Protein AF-A0A1E3NVB8-F1 (afdb_monomer)

pLDDT: mean 92.37, std 6.55, range [59.5, 98.44]

Mean predicted aligned error: 5.22 Å

Sequence (96 aa):
MQNCKIFVKCHQLRIHDSNNSEIFPTIDSQNAIIEGCSNLIFKNEDIQVNDFDSPGSVSSNYTKSGIEQKDQDLYKQLQSADKLQDLLANITAFLH

Foldseek 3Di:
DECEEAEDEEQEAEEELYEDYEYAYRHVVLEYEYENAAAYEYQDPSRHYQYPVDHPDDDRRYDYDHDDPVVVVVVVVVVVVVVVVVVVVVVVVVVD

Structure (mmCIF, N/CA/C/O backbone):
data_AF-A0A1E3NVB8-F1
#
_entry.id   AF-A0A1E3NVB8-F1
#
loop_
_atom_site.group_PDB
_atom_site.id
_atom_site.type_symbol
_atom_site.label_atom_id
_atom_site.label_alt_id
_atom_site.label_comp_id
_atom_site.label_asym_id
_atom_site.label_entity_id
_atom_site.label_seq_id
_atom_site.pdbx_PDB_ins_code
_atom_site.Cartn_x
_atom_site.Cartn_y
_atom_site.Cartn_z
_atom_site.occupancy
_atom_site.B_iso_or_equiv
_atom_site.auth_seq_id
_atom_site.auth_comp_id
_atom_site.auth_asym_id
_atom_site.auth_atom_id
_atom_site.pdbx_PDB_model_num
ATOM 1 N N . MET A 1 1 ? -9.540 -5.278 -6.614 1.00 85.19 1 MET A N 1
ATOM 2 C CA . MET A 1 1 ? -10.246 -4.232 -5.818 1.00 85.19 1 MET A CA 1
ATOM 3 C C . MET A 1 1 ? -10.089 -2.879 -6.507 1.00 85.19 1 MET A C 1
ATOM 5 O O . MET A 1 1 ? -9.052 -2.669 -7.122 1.00 85.19 1 MET A O 1
ATOM 9 N N . GLN A 1 2 ? -11.114 -2.013 -6.507 1.00 93.75 2 GLN A N 1
ATOM 10 C CA . GLN A 1 2 ? -11.123 -0.787 -7.328 1.00 93.75 2 GLN A CA 1
ATOM 11 C C . GLN A 1 2 ? -11.663 0.430 -6.567 1.00 93.75 2 GLN A C 1
ATOM 13 O O . GLN A 1 2 ? -12.657 0.294 -5.855 1.00 93.75 2 GLN A 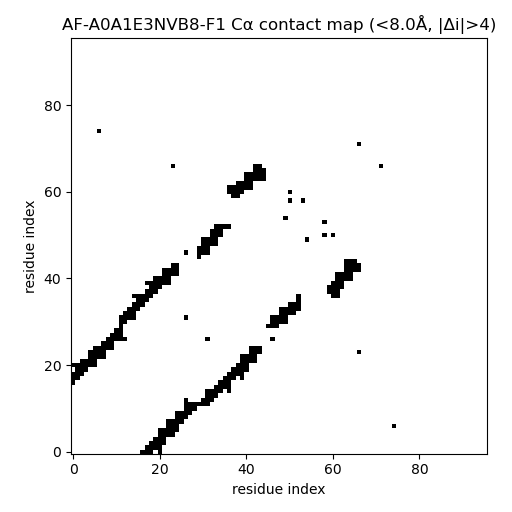O 1
ATOM 18 N N . ASN A 1 3 ? -11.055 1.607 -6.757 1.00 96.31 3 ASN A N 1
ATOM 19 C CA . ASN A 1 3 ? -11.522 2.898 -6.218 1.00 96.31 3 ASN A CA 1
ATOM 20 C C . ASN A 1 3 ? -11.702 2.912 -4.691 1.00 96.31 3 ASN A C 1
ATOM 22 O O . ASN A 1 3 ? -12.698 3.416 -4.172 1.00 96.31 3 ASN A O 1
ATOM 26 N N . CYS A 1 4 ? -10.758 2.315 -3.963 1.00 96.19 4 CYS A N 1
ATOM 27 C CA . CYS A 1 4 ? -10.839 2.159 -2.511 1.00 96.19 4 CYS A CA 1
ATOM 28 C C . CYS A 1 4 ? -9.726 2.917 -1.781 1.00 96.19 4 CYS A C 1
ATOM 30 O O . CYS A 1 4 ? -8.632 3.111 -2.309 1.00 96.19 4 CYS A O 1
ATOM 32 N N . LYS A 1 5 ? -9.996 3.260 -0.516 1.00 95.06 5 LYS A N 1
ATOM 33 C CA . LYS A 1 5 ? -8.983 3.629 0.479 1.00 95.06 5 LYS A CA 1
ATOM 34 C C . LYS A 1 5 ? -8.826 2.480 1.462 1.00 95.06 5 LYS A C 1
ATOM 36 O O . LYS A 1 5 ? -9.792 2.116 2.128 1.00 95.06 5 LYS A O 1
ATOM 41 N N . ILE A 1 6 ? -7.635 1.899 1.537 1.00 94.75 6 ILE A N 1
ATOM 42 C CA . ILE A 1 6 ? -7.371 0.728 2.377 1.00 94.75 6 ILE A CA 1
ATOM 43 C C . ILE A 1 6 ? -6.396 1.097 3.476 1.00 94.75 6 ILE A C 1
ATOM 45 O O . ILE A 1 6 ? -5.224 1.343 3.211 1.00 94.75 6 ILE A O 1
ATOM 49 N N . PHE A 1 7 ? -6.870 1.059 4.715 1.00 93.62 7 PHE A N 1
ATOM 50 C CA . PHE A 1 7 ? -6.039 1.180 5.905 1.00 93.62 7 PHE A CA 1
ATOM 51 C C . PHE A 1 7 ? -5.693 -0.221 6.392 1.00 93.62 7 PHE A C 1
ATOM 53 O O . PHE A 1 7 ? -6.586 -0.989 6.745 1.00 93.62 7 PHE A O 1
ATOM 60 N N . VAL A 1 8 ? -4.410 -0.581 6.369 1.00 93.50 8 VAL A N 1
ATOM 61 C CA . VAL A 1 8 ? -3.982 -1.950 6.680 1.00 93.50 8 VAL A CA 1
ATOM 62 C C . VAL A 1 8 ? -2.744 -1.957 7.561 1.00 93.50 8 VAL A C 1
ATOM 64 O O . VAL A 1 8 ? -1.763 -1.264 7.295 1.00 93.50 8 VAL A O 1
ATOM 67 N N . LYS A 1 9 ? -2.786 -2.785 8.606 1.00 93.31 9 LYS A N 1
ATOM 68 C CA . LYS A 1 9 ? -1.632 -3.137 9.432 1.00 93.31 9 LYS A CA 1
ATOM 69 C C . LYS A 1 9 ? -1.387 -4.637 9.320 1.00 93.31 9 LYS A C 1
ATOM 71 O O . LYS A 1 9 ? -2.289 -5.422 9.597 1.00 93.31 9 LYS A O 1
ATOM 76 N N . CYS A 1 10 ? -0.189 -5.035 8.906 1.00 95.88 10 CYS A N 1
ATOM 77 C CA . CYS A 1 10 ? 0.133 -6.435 8.628 1.00 95.88 10 CYS A CA 1
ATOM 78 C C . CYS A 1 10 ? 1.644 -6.708 8.694 1.00 95.88 10 CYS A C 1
ATOM 80 O O . CYS A 1 10 ? 2.455 -5.793 8.595 1.00 95.88 10 CYS A O 1
ATOM 82 N N . HIS A 1 11 ? 2.040 -7.980 8.773 1.00 95.62 11 HIS A N 1
ATOM 83 C CA . HIS A 1 11 ? 3.453 -8.369 8.656 1.00 95.62 11 HIS A CA 1
ATOM 84 C C . HIS A 1 11 ? 3.953 -8.355 7.201 1.00 95.62 11 HIS A C 1
ATOM 86 O O . HIS A 1 11 ? 5.087 -7.958 6.924 1.00 95.62 11 HIS A O 1
ATOM 92 N N . GLN A 1 12 ? 3.099 -8.786 6.268 1.00 95.31 12 GLN A N 1
ATOM 93 C CA . GLN A 1 12 ? 3.363 -8.855 4.830 1.00 95.31 12 GLN A CA 1
ATOM 94 C C . GLN A 1 12 ? 2.119 -8.400 4.068 1.00 95.31 12 GLN A C 1
ATOM 96 O O . GLN A 1 12 ? 1.004 -8.774 4.436 1.00 95.31 12 GLN A O 1
ATOM 101 N N . LEU A 1 13 ? 2.317 -7.620 3.004 1.00 97.75 13 LEU A N 1
ATOM 102 C CA . LEU A 1 13 ? 1.241 -7.144 2.139 1.00 97.75 13 LEU A CA 1
ATOM 103 C C . LEU A 1 13 ? 1.449 -7.657 0.716 1.00 97.75 13 LEU A C 1
ATOM 105 O O . LEU A 1 13 ? 2.491 -7.407 0.110 1.00 97.75 13 LEU A O 1
ATOM 109 N N . ARG A 1 14 ? 0.435 -8.326 0.166 1.00 97.94 14 ARG A N 1
ATOM 110 C CA . ARG A 1 14 ? 0.379 -8.685 -1.252 1.00 97.94 14 ARG A CA 1
ATOM 111 C C . ARG A 1 14 ? -0.963 -8.262 -1.834 1.00 97.94 14 ARG A C 1
ATOM 113 O O . ARG A 1 14 ? -2.001 -8.591 -1.265 1.00 97.94 14 ARG A O 1
ATOM 120 N N . ILE A 1 15 ? -0.931 -7.528 -2.941 1.00 98.12 15 ILE A N 1
ATOM 121 C CA . ILE A 1 15 ? -2.118 -7.009 -3.627 1.00 98.12 15 ILE A CA 1
ATOM 1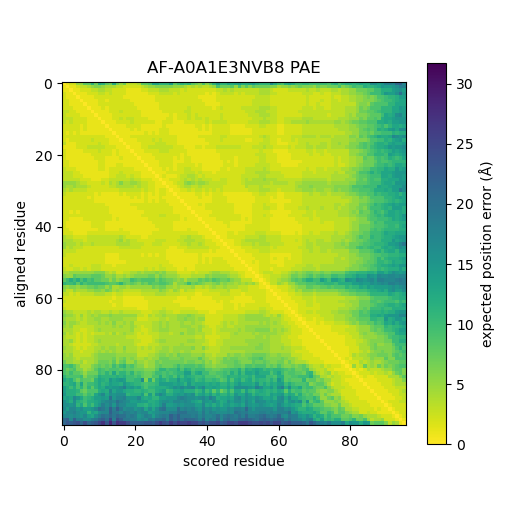22 C C . ILE A 1 15 ? -2.145 -7.582 -5.044 1.00 98.12 15 ILE A C 1
ATOM 124 O O . ILE A 1 15 ? -1.122 -7.600 -5.720 1.00 98.12 15 ILE A O 1
ATOM 128 N N . HIS A 1 16 ? -3.321 -8.042 -5.466 1.00 97.81 16 HIS A N 1
ATOM 129 C CA . HIS A 1 16 ? -3.564 -8.644 -6.778 1.00 97.81 16 HIS A CA 1
ATOM 130 C C . HIS A 1 16 ? -4.743 -7.976 -7.476 1.00 97.81 16 HIS A C 1
ATOM 132 O O . HIS A 1 16 ? -5.679 -7.545 -6.789 1.00 97.81 16 HIS A O 1
ATOM 138 N N . ASP A 1 17 ? -4.713 -7.911 -8.810 1.00 98.12 17 ASP A N 1
ATOM 139 C CA . ASP A 1 17 ? -5.842 -7.533 -9.681 1.00 98.12 17 ASP A CA 1
ATOM 140 C C . ASP A 1 17 ? -6.627 -6.317 -9.166 1.00 98.12 17 ASP A C 1
ATOM 142 O O . ASP A 1 17 ? -7.854 -6.319 -8.962 1.00 98.12 17 ASP A O 1
ATOM 146 N N . SER A 1 18 ? -5.882 -5.264 -8.839 1.00 98.19 18 SER A N 1
ATOM 147 C CA . SER A 1 18 ? -6.416 -4.084 -8.171 1.00 98.19 18 SER A CA 1
ATOM 148 C C . SER A 1 18 ? -5.975 -2.803 -8.844 1.00 98.19 18 SER A C 1
ATOM 150 O O . SER A 1 18 ? -4.847 -2.687 -9.315 1.00 98.19 18 SER A O 1
ATOM 152 N N . ASN A 1 19 ? -6.880 -1.827 -8.895 1.00 98.12 19 ASN A N 1
ATOM 153 C CA . ASN A 1 19 ? -6.609 -0.582 -9.589 1.00 98.12 19 ASN A CA 1
ATOM 154 C C . ASN A 1 19 ? -7.227 0.648 -8.933 1.00 98.12 19 ASN A C 1
ATOM 156 O O . ASN A 1 19 ? -8.215 0.548 -8.209 1.00 98.12 19 ASN A O 1
ATOM 160 N N . ASN A 1 20 ? -6.640 1.810 -9.223 1.00 98.25 20 ASN A N 1
ATOM 161 C CA . ASN A 1 20 ? -7.169 3.123 -8.845 1.00 98.25 20 ASN A CA 1
ATOM 162 C C . ASN A 1 20 ? -7.459 3.254 -7.340 1.00 98.25 20 ASN A C 1
ATOM 164 O O . ASN A 1 20 ? -8.494 3.786 -6.946 1.00 98.25 20 ASN A O 1
ATOM 168 N N . SER A 1 21 ? -6.575 2.728 -6.493 1.00 98.25 21 SER A N 1
ATOM 169 C CA . SER A 1 21 ? -6.801 2.664 -5.047 1.00 98.25 21 SER A CA 1
ATOM 170 C C . SER A 1 21 ? -5.635 3.240 -4.263 1.00 98.25 21 SER A C 1
ATOM 172 O O . SER A 1 21 ? -4.470 3.106 -4.642 1.00 98.25 21 SER A O 1
ATOM 174 N N . GLU A 1 22 ? -5.966 3.842 -3.127 1.00 97.69 22 GLU A N 1
ATOM 175 C CA . GLU A 1 22 ? -5.007 4.37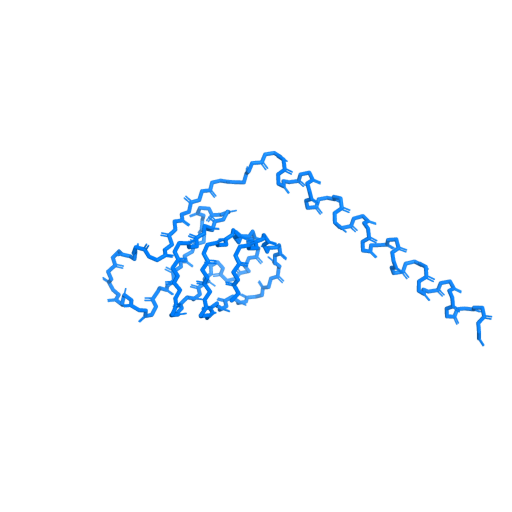0 -2.168 1.00 97.69 22 GLU A CA 1
ATOM 176 C C . GLU A 1 22 ? -4.815 3.364 -1.035 1.00 97.69 22 GLU A C 1
ATOM 178 O O . GLU A 1 22 ? -5.770 2.916 -0.393 1.00 97.69 22 GLU A O 1
ATOM 183 N N . ILE A 1 23 ? -3.564 3.008 -0.781 1.00 97.94 23 ILE A N 1
ATOM 184 C CA . ILE A 1 23 ? -3.174 2.059 0.251 1.00 97.94 23 ILE A CA 1
ATOM 185 C C . ILE A 1 23 ? -2.463 2.844 1.345 1.00 97.94 23 ILE A C 1
A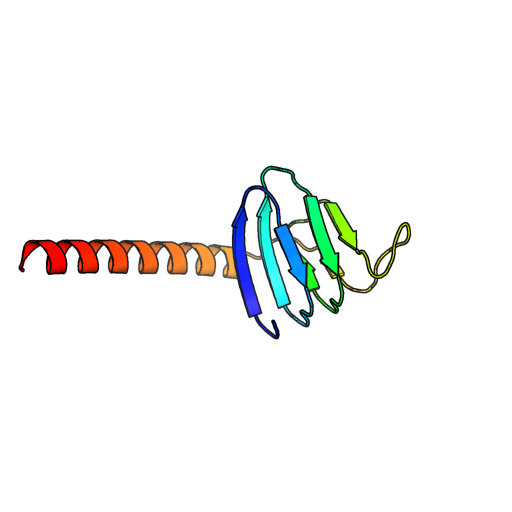TOM 187 O O . ILE A 1 23 ? -1.504 3.555 1.063 1.00 97.94 23 ILE A O 1
ATOM 191 N N . PHE A 1 24 ? -2.895 2.683 2.590 1.00 96.56 24 PHE A N 1
ATOM 192 C CA . PHE A 1 24 ? -2.314 3.280 3.793 1.00 96.56 24 PHE A CA 1
ATOM 193 C C . PHE A 1 24 ? -1.690 2.161 4.638 1.00 96.56 24 PHE A C 1
ATOM 195 O O . PHE A 1 24 ? -2.326 1.663 5.576 1.00 96.56 24 PHE A O 1
ATOM 202 N N . PRO A 1 25 ? -0.487 1.682 4.270 1.00 96.12 25 PRO A N 1
ATOM 203 C CA . PRO A 1 25 ? 0.054 0.469 4.845 1.00 96.12 25 PRO A CA 1
ATOM 204 C C . PRO A 1 25 ? 0.955 0.753 6.051 1.00 96.12 25 PRO A C 1
ATOM 206 O O . PRO A 1 25 ? 1.834 1.616 6.029 1.00 96.12 25 PRO A O 1
ATOM 209 N N . THR A 1 26 ? 0.781 -0.055 7.091 1.00 94.31 26 THR A N 1
ATOM 210 C CA . THR A 1 26 ? 1.749 -0.251 8.175 1.00 94.31 26 THR A CA 1
ATOM 211 C C . THR A 1 26 ? 2.252 -1.690 8.082 1.00 94.31 26 THR A C 1
ATOM 213 O O . THR A 1 26 ? 1.546 -2.615 8.487 1.00 94.31 26 THR A O 1
ATOM 216 N N . ILE A 1 27 ?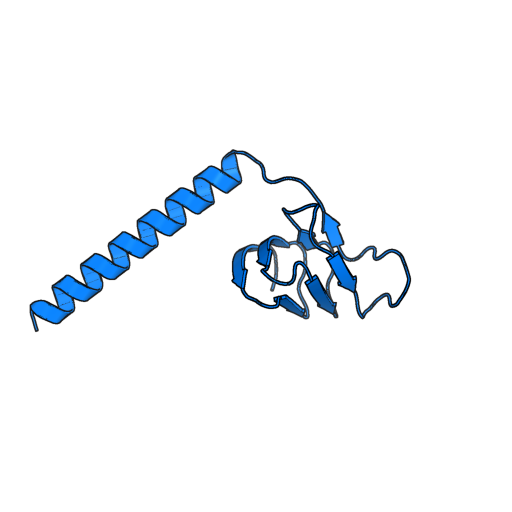 3.435 -1.881 7.486 1.00 95.38 27 ILE A N 1
ATOM 217 C CA . ILE A 1 27 ? 4.002 -3.208 7.200 1.00 95.38 27 ILE A CA 1
ATOM 218 C C . ILE A 1 27 ? 5.274 -3.402 8.011 1.00 95.38 27 ILE A C 1
ATOM 220 O O . ILE A 1 27 ? 6.245 -2.680 7.795 1.00 95.38 27 ILE A O 1
ATOM 224 N N . ASP A 1 28 ? 5.303 -4.409 8.879 1.00 93.88 28 ASP A N 1
ATOM 225 C CA . ASP A 1 28 ? 6.469 -4.649 9.739 1.00 93.88 28 ASP A CA 1
ATOM 226 C C . ASP A 1 28 ? 7.734 -4.980 8.932 1.00 93.88 28 ASP A C 1
ATOM 228 O O . ASP A 1 28 ? 8.825 -4.525 9.258 1.00 93.88 28 ASP A O 1
ATOM 232 N N . SER A 1 29 ? 7.586 -5.739 7.842 1.00 92.75 29 SER A N 1
ATOM 233 C CA . SER A 1 29 ? 8.694 -6.072 6.936 1.00 92.75 29 SER A CA 1
ATOM 234 C C . SER A 1 29 ? 9.091 -4.936 5.990 1.00 92.75 29 SER A C 1
ATOM 236 O O . SER A 1 29 ? 10.059 -5.094 5.251 1.00 92.75 29 SER A O 1
ATOM 238 N N . GLN A 1 30 ? 8.328 -3.836 5.957 1.00 93.94 30 GLN A N 1
ATOM 239 C CA . GLN A 1 30 ? 8.465 -2.720 5.009 1.00 93.94 30 GLN A CA 1
ATOM 240 C C . GLN A 1 30 ? 8.400 -3.118 3.523 1.00 93.94 30 GLN A C 1
ATOM 242 O O . GLN A 1 30 ? 8.705 -2.307 2.655 1.00 93.94 30 GLN A O 1
ATOM 247 N N . ASN A 1 31 ? 7.974 -4.345 3.213 1.00 95.00 31 ASN A N 1
ATOM 248 C CA . ASN A 1 31 ? 7.910 -4.872 1.857 1.00 95.00 31 ASN A CA 1
ATOM 249 C C . ASN A 1 31 ? 6.461 -5.175 1.463 1.00 95.00 31 ASN A C 1
ATOM 251 O O . ASN A 1 31 ? 5.760 -5.930 2.141 1.00 95.00 31 ASN A O 1
ATOM 255 N N . ALA A 1 32 ? 6.035 -4.620 0.333 1.00 97.12 32 ALA A N 1
ATOM 256 C CA . ALA A 1 32 ? 4.788 -4.957 -0.336 1.00 97.12 32 ALA A CA 1
ATOM 257 C C . ALA A 1 32 ? 5.073 -5.634 -1.682 1.00 97.12 32 ALA A C 1
ATOM 259 O O . ALA A 1 32 ? 6.077 -5.349 -2.337 1.00 97.12 32 ALA A O 1
ATOM 260 N N . ILE A 1 33 ? 4.174 -6.519 -2.102 1.00 97.88 33 ILE A N 1
ATOM 261 C CA . ILE A 1 33 ? 4.196 -7.150 -3.424 1.00 97.88 33 ILE A CA 1
ATOM 262 C C . ILE A 1 33 ? 2.914 -6.769 -4.163 1.00 97.88 33 ILE A C 1
ATOM 264 O O . ILE A 1 33 ? 1.830 -6.826 -3.576 1.00 97.88 33 ILE A O 1
ATOM 268 N N . ILE A 1 34 ? 3.034 -6.410 -5.440 1.00 98.12 34 ILE A N 1
ATOM 269 C CA . ILE A 1 34 ? 1.892 -6.195 -6.334 1.00 98.12 34 ILE A CA 1
ATOM 270 C C . ILE A 1 34 ? 2.024 -7.048 -7.598 1.00 98.12 34 ILE A C 1
ATOM 272 O O . ILE A 1 34 ? 3.137 -7.353 -8.024 1.00 98.12 34 ILE A O 1
ATOM 276 N N . GLU A 1 35 ? 0.887 -7.437 -8.163 1.00 98.31 35 GLU A N 1
ATOM 277 C CA . GLU A 1 35 ? 0.768 -8.230 -9.394 1.00 98.31 35 GLU A CA 1
ATOM 278 C C . GLU A 1 35 ? -0.616 -7.977 -10.019 1.00 98.31 35 GLU A C 1
ATOM 280 O O . GLU A 1 35 ? -1.600 -7.805 -9.292 1.00 98.31 35 GLU A O 1
ATOM 285 N N . GLY A 1 36 ? -0.713 -7.881 -11.343 1.00 98.06 36 GLY A N 1
ATOM 286 C CA . GLY A 1 36 ? -1.944 -7.508 -12.052 1.00 98.06 36 GLY A CA 1
ATOM 287 C C . GLY A 1 36 ? -2.521 -6.144 -11.644 1.00 98.06 36 GLY A C 1
ATOM 288 O O . GLY A 1 36 ? -3.736 -5.936 -11.686 1.00 98.06 36 GLY A O 1
ATOM 289 N N . CYS A 1 37 ? -1.693 -5.213 -11.165 1.00 98.38 37 CYS A N 1
ATOM 290 C CA . CYS A 1 37 ? -2.161 -3.962 -10.558 1.00 98.38 37 CYS A CA 1
ATOM 291 C C . CYS A 1 37 ? -1.942 -2.747 -11.465 1.00 98.38 37 CYS A C 1
ATOM 293 O O . CYS A 1 37 ? -1.089 -2.756 -12.339 1.00 98.38 37 CYS A O 1
ATOM 295 N N . SER A 1 38 ? -2.698 -1.666 -11.254 1.00 98.19 38 SER A N 1
ATOM 296 C CA . SER A 1 38 ? -2.457 -0.395 -11.960 1.00 98.19 38 SER A CA 1
ATOM 297 C C . SER A 1 38 ? -2.948 0.820 -11.178 1.00 98.19 38 SER A C 1
ATOM 299 O O . SER A 1 38 ? -3.971 0.770 -10.500 1.00 98.19 38 SER A O 1
ATOM 301 N N . ASN A 1 39 ? -2.241 1.946 -11.293 1.00 98.06 39 ASN A N 1
ATOM 302 C CA . ASN A 1 39 ? -2.596 3.200 -10.623 1.00 98.06 39 ASN A CA 1
ATOM 303 C C . ASN A 1 39 ? -2.865 3.034 -9.109 1.00 98.06 39 ASN A C 1
ATOM 305 O O . ASN A 1 39 ? -3.853 3.541 -8.571 1.00 98.06 39 ASN A O 1
ATOM 309 N N . LEU A 1 40 ? -2.018 2.264 -8.422 1.00 98.44 40 LEU A N 1
ATOM 310 C CA . LEU A 1 40 ? -2.033 2.206 -6.963 1.00 98.44 40 LEU A CA 1
ATOM 311 C C . LEU A 1 40 ? -1.243 3.379 -6.380 1.00 98.44 40 LEU A C 1
ATOM 313 O O . LEU A 1 40 ? -0.198 3.763 -6.905 1.00 98.44 40 LEU A O 1
ATOM 317 N N . ILE A 1 41 ? -1.709 3.925 -5.262 1.00 98.06 41 ILE A N 1
ATOM 318 C CA . ILE A 1 41 ? -0.994 4.978 -4.535 1.00 98.06 41 ILE A CA 1
ATOM 319 C C . ILE A 1 41 ? -0.686 4.461 -3.140 1.00 98.06 41 ILE A C 1
ATOM 321 O O . ILE A 1 41 ? -1.582 4.309 -2.311 1.00 98.06 41 ILE A O 1
ATOM 325 N N . PHE A 1 42 ? 0.586 4.200 -2.865 1.00 97.81 42 PHE A N 1
ATOM 326 C CA . PHE A 1 42 ? 1.033 3.835 -1.531 1.00 97.81 42 PHE A CA 1
ATOM 327 C C . PHE A 1 42 ? 1.305 5.100 -0.721 1.00 97.81 42 PHE A C 1
ATOM 329 O O . PHE A 1 42 ? 2.242 5.851 -0.988 1.00 97.81 42 PHE A O 1
ATOM 336 N N . LYS A 1 43 ? 0.478 5.326 0.297 1.00 96.88 43 LYS A N 1
ATOM 337 C CA . LYS A 1 43 ? 0.551 6.454 1.228 1.00 96.88 43 LYS A CA 1
ATOM 338 C C . LYS A 1 43 ? 1.611 6.224 2.310 1.00 96.88 43 LYS A C 1
ATOM 340 O O . LYS A 1 43 ? 1.336 6.319 3.501 1.00 96.88 43 LYS A O 1
ATOM 345 N N . ASN A 1 44 ? 2.799 5.810 1.883 1.00 94.38 44 ASN A N 1
ATOM 346 C CA . ASN A 1 44 ? 3.982 5.585 2.701 1.00 94.38 44 ASN A CA 1
ATOM 347 C C . ASN A 1 44 ? 5.196 5.548 1.758 1.00 94.38 44 ASN A C 1
ATOM 349 O O . ASN A 1 44 ? 5.267 4.692 0.875 1.00 94.38 44 ASN A O 1
ATOM 353 N N . GLU A 1 45 ? 6.119 6.495 1.904 1.00 92.94 45 GLU A N 1
ATOM 354 C CA . GLU A 1 45 ? 7.266 6.639 0.996 1.00 92.94 45 GLU A CA 1
ATOM 355 C C . GLU A 1 45 ? 8.391 5.643 1.310 1.00 92.94 45 GLU A C 1
ATOM 357 O O . GLU A 1 45 ? 9.136 5.250 0.407 1.00 92.94 45 GLU A O 1
ATOM 362 N N . ASP A 1 46 ? 8.439 5.162 2.554 1.00 92.62 46 ASP A N 1
ATOM 363 C CA . ASP A 1 46 ? 9.524 4.335 3.083 1.00 92.62 46 ASP A CA 1
ATOM 364 C C . ASP A 1 46 ? 9.376 2.846 2.741 1.00 92.62 46 ASP A C 1
ATOM 366 O O . ASP A 1 46 ? 10.346 2.094 2.810 1.00 92.62 46 ASP A O 1
ATOM 370 N N . ILE A 1 47 ? 8.182 2.387 2.350 1.00 93.62 47 ILE A N 1
ATOM 371 C CA . ILE A 1 47 ? 7.992 0.975 1.988 1.00 93.62 47 ILE A CA 1
ATOM 372 C C . ILE A 1 47 ? 8.662 0.661 0.654 1.00 93.62 47 ILE A C 1
ATOM 374 O O . ILE A 1 47 ? 8.597 1.439 -0.298 1.00 93.62 47 ILE A O 1
ATOM 378 N N . GLN A 1 48 ? 9.220 -0.532 0.523 1.00 95.31 48 GLN A N 1
ATOM 379 C CA . GLN A 1 48 ? 9.588 -1.095 -0.766 1.00 95.31 48 GLN A CA 1
ATOM 380 C C . GLN A 1 48 ? 8.376 -1.799 -1.383 1.00 95.31 48 GLN A C 1
ATOM 382 O O . GLN A 1 48 ? 7.686 -2.568 -0.714 1.00 95.31 48 GLN A O 1
ATOM 387 N N . VAL A 1 49 ? 8.116 -1.552 -2.668 1.00 96.62 49 VAL A N 1
ATOM 388 C CA . VAL A 1 49 ? 7.050 -2.229 -3.417 1.00 96.62 49 VAL A CA 1
ATOM 389 C C . VAL A 1 49 ? 7.687 -2.982 -4.575 1.00 96.62 49 VAL A C 1
ATOM 391 O O . VAL A 1 49 ? 8.305 -2.376 -5.452 1.00 96.62 49 VAL A O 1
ATOM 394 N N . ASN A 1 50 ? 7.546 -4.303 -4.551 1.00 96.88 50 ASN A N 1
ATOM 395 C CA . ASN A 1 50 ? 8.025 -5.198 -5.593 1.00 96.88 50 ASN A CA 1
ATOM 396 C C . ASN A 1 50 ? 6.868 -5.505 -6.546 1.00 96.88 50 ASN A C 1
ATOM 398 O O . ASN A 1 50 ? 5.888 -6.137 -6.150 1.00 96.88 50 ASN A O 1
ATOM 402 N N . ASP A 1 51 ? 6.984 -5.043 -7.786 1.00 97.69 51 ASP A N 1
ATOM 403 C CA . ASP A 1 51 ? 5.994 -5.287 -8.829 1.00 97.69 51 ASP A CA 1
ATOM 404 C C . ASP A 1 51 ? 6.397 -6.497 -9.673 1.00 97.69 51 ASP A C 1
ATOM 406 O O . ASP A 1 51 ? 7.448 -6.501 -10.317 1.00 97.69 51 ASP A O 1
ATOM 410 N N . PHE A 1 52 ? 5.568 -7.535 -9.641 1.00 97.31 52 PHE A N 1
ATOM 411 C CA . PHE A 1 52 ? 5.812 -8.779 -10.364 1.00 97.31 52 PHE A CA 1
ATOM 412 C C . PHE A 1 52 ? 5.424 -8.679 -11.847 1.00 97.31 52 PHE A C 1
ATOM 414 O O . PHE A 1 52 ? 5.919 -9.477 -12.641 1.00 97.31 52 PHE A O 1
ATOM 421 N N . ASP A 1 53 ? 4.649 -7.664 -12.245 1.00 97.00 53 ASP A N 1
ATOM 422 C CA . ASP A 1 53 ? 4.363 -7.370 -13.656 1.00 97.00 53 ASP A CA 1
ATOM 423 C C . ASP A 1 53 ? 5.538 -6.649 -14.341 1.00 97.00 53 ASP A C 1
ATOM 425 O O . ASP A 1 53 ? 5.613 -6.574 -15.567 1.00 97.00 53 ASP A O 1
ATOM 429 N N . SER A 1 54 ? 6.459 -6.081 -13.556 1.00 94.75 54 SER A N 1
ATOM 430 C CA . SER A 1 54 ? 7.622 -5.313 -14.021 1.00 94.75 54 SER A CA 1
ATOM 431 C C . SER A 1 54 ? 8.890 -5.690 -13.238 1.00 94.75 54 SER A C 1
ATOM 433 O O . SER A 1 54 ? 9.458 -4.866 -12.514 1.00 94.75 54 SER A O 1
ATOM 435 N N . PRO A 1 55 ? 9.358 -6.948 -13.349 1.00 91.62 55 PRO A N 1
ATOM 436 C CA . PRO A 1 55 ? 10.465 -7.441 -12.542 1.00 91.62 55 PRO A CA 1
ATOM 437 C C . PRO A 1 55 ? 11.777 -6.720 -12.882 1.00 91.62 55 PRO A C 1
ATOM 439 O O . PRO A 1 55 ? 12.241 -6.732 -14.021 1.00 91.62 55 PRO A O 1
ATOM 442 N N . GLY A 1 56 ? 12.412 -6.127 -11.867 1.00 85.44 56 GLY A N 1
ATOM 443 C CA . GLY A 1 56 ? 13.735 -5.501 -11.992 1.00 85.44 56 GLY A CA 1
ATOM 444 C C . GLY A 1 56 ? 13.755 -4.144 -12.705 1.00 85.44 56 GLY A C 1
ATOM 445 O O . GLY A 1 56 ? 14.837 -3.636 -12.997 1.00 85.44 56 GLY A O 1
ATOM 446 N N . SER A 1 57 ? 12.595 -3.544 -12.976 1.00 89.00 57 SER A N 1
ATOM 447 C CA . SER A 1 57 ? 12.469 -2.223 -13.595 1.00 89.00 57 SER A CA 1
ATOM 448 C C . SER A 1 57 ? 11.675 -1.253 -12.714 1.00 89.00 57 SER A C 1
ATOM 450 O O . SER A 1 57 ? 11.122 -1.616 -11.675 1.00 89.00 57 SER A O 1
ATOM 452 N N . VAL A 1 58 ? 11.649 0.023 -13.111 1.00 89.38 58 VAL A N 1
ATOM 453 C CA . VAL A 1 58 ? 10.759 1.012 -12.493 1.00 89.38 58 VAL A CA 1
ATOM 454 C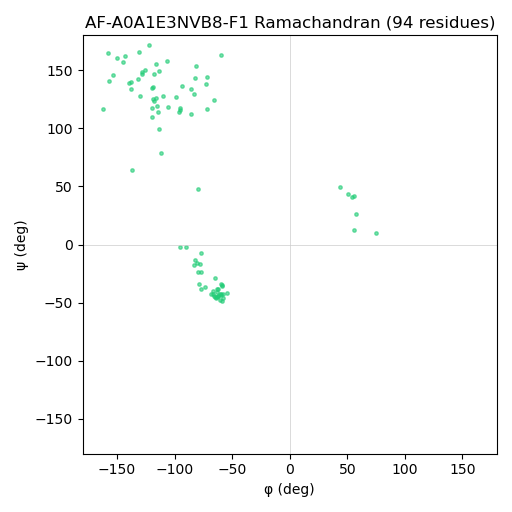 C . VAL A 1 58 ? 9.331 0.699 -12.930 1.00 89.38 58 VAL A C 1
ATOM 456 O O . VAL A 1 58 ? 9.015 0.773 -14.116 1.00 89.38 58 VAL A O 1
ATOM 459 N N . SER A 1 59 ? 8.481 0.352 -11.969 1.00 96.06 59 SER A N 1
ATOM 460 C CA . SER A 1 59 ? 7.062 0.087 -12.202 1.00 96.06 59 SER A CA 1
ATOM 461 C C . SER A 1 59 ? 6.288 1.379 -12.482 1.00 96.06 59 SER A C 1
ATOM 463 O O . SER A 1 59 ? 6.479 2.387 -11.802 1.00 96.06 59 SER A O 1
ATOM 465 N N . SER A 1 60 ? 5.375 1.331 -13.455 1.00 96.94 60 SER A N 1
ATOM 466 C CA . SER A 1 60 ? 4.350 2.357 -13.698 1.00 96.94 60 SER A CA 1
ATOM 467 C C . SER A 1 60 ? 3.003 2.028 -13.039 1.00 96.94 60 SER A C 1
ATOM 469 O O . SER A 1 60 ? 2.062 2.817 -13.129 1.00 96.94 60 SER A O 1
ATOM 471 N N . ASN A 1 61 ? 2.890 0.874 -12.377 1.00 98.12 61 ASN A N 1
ATOM 472 C CA . ASN A 1 61 ? 1.638 0.379 -11.801 1.00 98.12 61 ASN A CA 1
ATOM 473 C C . ASN A 1 61 ? 1.329 0.980 -10.429 1.00 98.12 61 ASN A C 1
ATOM 475 O O . ASN A 1 61 ? 0.199 0.869 -9.943 1.00 98.12 61 ASN A O 1
ATOM 479 N N . TYR A 1 62 ? 2.307 1.640 -9.808 1.00 97.75 62 TYR A N 1
ATOM 480 C CA . TYR A 1 62 ? 2.110 2.334 -8.549 1.00 97.75 62 TYR A CA 1
ATOM 481 C C . TYR A 1 62 ? 2.905 3.635 -8.459 1.00 97.75 62 TYR A C 1
ATOM 483 O O . TYR A 1 62 ? 3.884 3.863 -9.165 1.00 97.75 62 TYR A O 1
ATOM 491 N N . THR A 1 63 ? 2.495 4.472 -7.515 1.00 97.88 63 THR A N 1
ATOM 492 C CA . THR A 1 63 ? 3.249 5.630 -7.037 1.00 97.88 63 THR A CA 1
ATOM 493 C C . THR A 1 63 ? 3.291 5.620 -5.514 1.00 97.88 63 THR A C 1
ATOM 495 O O . THR A 1 63 ? 2.553 4.873 -4.862 1.00 97.88 63 THR A O 1
ATOM 498 N N . LYS A 1 64 ? 4.170 6.436 -4.932 1.00 97.06 64 LYS A N 1
ATOM 499 C CA . LYS A 1 64 ? 4.214 6.674 -3.489 1.00 97.06 64 LYS A CA 1
ATOM 500 C C . LYS A 1 64 ? 3.946 8.143 -3.209 1.00 97.06 64 LYS A C 1
ATOM 502 O O . LYS A 1 64 ? 4.341 8.999 -3.998 1.00 97.06 64 LYS A O 1
ATOM 507 N N . SER A 1 65 ? 3.292 8.425 -2.091 1.00 95.75 65 SER A N 1
ATOM 508 C CA . SER A 1 65 ? 3.164 9.785 -1.572 1.00 95.75 65 SER A CA 1
ATOM 509 C C . SER A 1 65 ? 3.054 9.772 -0.051 1.00 95.75 65 SER A C 1
ATOM 511 O O . SER A 1 65 ? 2.639 8.775 0.537 1.00 95.75 65 SER A O 1
ATOM 513 N N . GLY A 1 66 ? 3.321 10.905 0.591 1.00 93.62 66 GLY A N 1
ATOM 514 C CA . GLY A 1 66 ? 2.980 11.107 2.000 1.00 93.62 66 GLY A CA 1
ATOM 515 C C . GLY A 1 66 ? 1.478 10.972 2.304 1.00 93.62 66 GLY A C 1
ATOM 516 O O . GLY A 1 66 ? 0.622 11.028 1.411 1.00 93.62 66 GLY A O 1
ATOM 517 N N . ILE A 1 67 ? 1.166 10.800 3.592 1.00 93.06 67 ILE A N 1
ATOM 518 C CA . ILE A 1 67 ? -0.205 10.786 4.121 1.00 93.06 67 ILE A CA 1
ATOM 519 C C . ILE A 1 67 ? -0.664 12.229 4.354 1.00 93.06 67 ILE A C 1
ATOM 521 O O . ILE A 1 67 ? 0.013 12.993 5.042 1.00 93.06 67 ILE A O 1
ATOM 525 N N . GLU A 1 68 ? -1.838 12.595 3.842 1.00 92.75 68 GLU A N 1
ATOM 526 C CA . GLU A 1 68 ? -2.444 13.903 4.104 1.00 92.75 68 GLU A CA 1
ATOM 527 C C . GLU A 1 68 ? -3.165 13.934 5.461 1.00 92.75 68 GLU A C 1
ATOM 529 O O . GLU A 1 68 ? -3.688 12.920 5.927 1.00 92.75 68 GLU A O 1
ATOM 534 N N . GLN A 1 69 ? -3.278 15.118 6.077 1.00 91.12 69 GLN A N 1
ATOM 535 C CA . GLN A 1 69 ? -3.942 15.272 7.381 1.00 91.12 69 GLN A CA 1
ATOM 536 C C . GLN A 1 69 ? -5.376 14.716 7.383 1.00 91.12 69 GLN A C 1
ATOM 538 O O . GLN A 1 69 ? -5.764 14.008 8.309 1.00 91.12 69 GLN A O 1
ATOM 543 N N . LYS A 1 70 ? -6.136 14.958 6.307 1.00 92.38 70 LYS A N 1
ATOM 544 C CA . LYS A 1 70 ? -7.519 14.477 6.161 1.00 92.38 70 LYS A CA 1
ATOM 545 C C . LYS A 1 70 ? -7.633 12.948 6.240 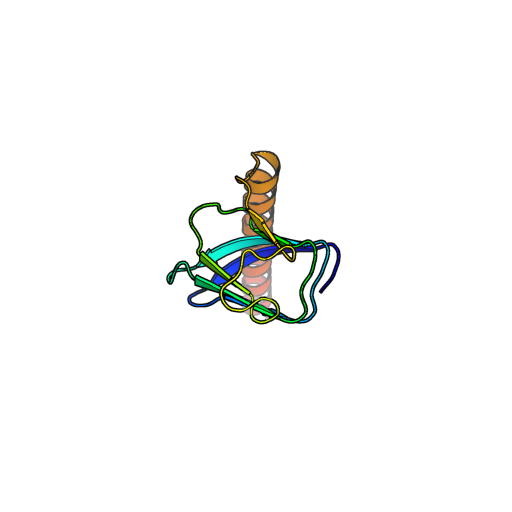1.00 92.38 70 LYS A C 1
ATOM 547 O O . LYS A 1 70 ? -8.612 12.431 6.769 1.00 92.38 70 LYS A O 1
ATOM 552 N N . ASP A 1 71 ? -6.634 12.225 5.732 1.00 92.19 71 ASP A N 1
ATOM 553 C CA . ASP A 1 71 ? -6.630 10.763 5.741 1.00 92.19 71 ASP A CA 1
ATOM 554 C C . ASP A 1 71 ? -6.239 10.221 7.120 1.00 92.19 71 ASP A C 1
ATOM 556 O O . ASP A 1 71 ? -6.786 9.212 7.566 1.00 92.19 71 ASP A O 1
ATOM 560 N N . GLN A 1 72 ? -5.352 10.921 7.840 1.00 89.19 72 GLN A N 1
ATOM 561 C CA . GLN A 1 72 ? -5.063 10.607 9.243 1.00 89.19 72 GLN A CA 1
ATOM 562 C C . GLN A 1 72 ? -6.303 10.791 10.124 1.00 89.19 72 GLN A C 1
ATOM 564 O O . GLN A 1 72 ? -6.563 9.974 11.009 1.00 89.19 72 GLN A O 1
ATOM 569 N N . ASP A 1 73 ? -7.070 11.855 9.887 1.00 91.62 73 ASP A N 1
ATOM 570 C CA . ASP A 1 73 ? -8.296 12.133 10.632 1.00 91.62 73 ASP A CA 1
ATOM 571 C C . ASP A 1 73 ? -9.370 11.080 10.338 1.00 91.62 73 ASP A C 1
ATOM 573 O O . ASP A 1 73 ? -9.989 10.561 11.270 1.00 91.62 73 ASP A O 1
ATOM 577 N N . LEU A 1 74 ? -9.522 10.681 9.069 1.00 90.12 74 LEU A N 1
ATOM 578 C CA . LEU A 1 74 ? -10.394 9.574 8.675 1.00 90.12 74 LEU A CA 1
ATOM 579 C C . LEU A 1 74 ? -10.001 8.266 9.378 1.00 90.12 74 LEU A C 1
ATOM 581 O O . LEU A 1 74 ? -10.858 7.591 9.945 1.00 90.12 74 LEU A O 1
ATOM 585 N N . TYR A 1 75 ?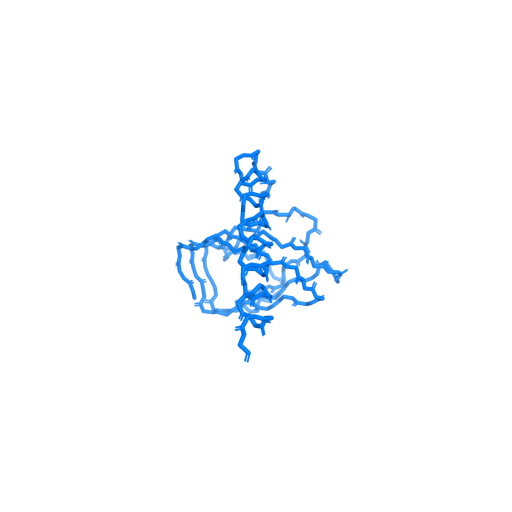 -8.711 7.925 9.408 1.00 87.94 75 TYR A N 1
ATOM 586 C CA . TYR A 1 75 ? -8.237 6.713 10.080 1.00 87.94 75 TYR A CA 1
ATOM 587 C C . TYR A 1 75 ? -8.582 6.694 11.578 1.00 87.94 75 TYR A C 1
ATOM 589 O O . TYR A 1 75 ? -9.058 5.682 12.095 1.00 87.94 75 TYR A O 1
ATOM 597 N N . LYS A 1 76 ? -8.420 7.825 12.280 1.00 88.50 76 LYS A N 1
ATOM 598 C CA . LYS A 1 76 ? -8.806 7.954 13.699 1.00 88.50 76 LYS A CA 1
ATOM 599 C C . LYS A 1 76 ? -10.312 7.782 13.911 1.00 88.50 76 LYS A C 1
ATOM 601 O O . LYS A 1 76 ? -10.726 7.181 14.906 1.00 88.50 76 LYS A O 1
ATOM 606 N N . GLN A 1 77 ? -11.131 8.307 12.998 1.00 88.81 77 GLN A N 1
ATOM 607 C CA . GLN A 1 77 ? -12.586 8.152 13.054 1.00 88.81 77 GLN A CA 1
ATOM 608 C C . GLN A 1 77 ? -12.991 6.685 12.879 1.00 88.81 77 GLN A C 1
ATOM 610 O O . GLN A 1 77 ? -13.780 6.188 13.681 1.00 88.81 77 GLN A O 1
ATOM 615 N N . LEU A 1 78 ? -12.395 5.980 11.910 1.00 86.12 78 LEU A N 1
ATOM 616 C CA . LEU A 1 78 ? -12.643 4.552 11.681 1.00 86.12 78 LEU A CA 1
ATOM 617 C C . LEU A 1 78 ? -12.306 3.714 12.923 1.00 86.12 78 LEU A C 1
ATOM 619 O O . LEU A 1 78 ? -13.157 2.985 13.420 1.00 86.12 78 LEU A O 1
ATOM 623 N N . GLN A 1 79 ? -11.127 3.918 13.520 1.00 85.19 79 GLN A N 1
ATOM 624 C CA . GLN A 1 79 ? -10.746 3.222 14.759 1.00 85.19 79 GLN A CA 1
ATOM 625 C C . GLN A 1 79 ? -11.701 3.483 15.931 1.00 85.19 79 GLN A C 1
ATOM 627 O O . GLN A 1 79 ? -11.881 2.630 16.801 1.00 85.19 79 GLN A O 1
ATOM 632 N N . SER A 1 80 ? -12.270 4.687 16.006 1.00 85.88 80 SER A N 1
ATOM 633 C CA . SER A 1 80 ? -13.223 5.037 17.062 1.00 85.88 80 SER A CA 1
ATOM 634 C C . SER A 1 80 ? -14.574 4.356 16.840 1.00 85.88 80 SER A C 1
ATOM 636 O O . SER A 1 80 ? -15.199 3.921 17.806 1.00 85.88 80 SER A O 1
ATOM 638 N N . ALA A 1 81 ? -15.003 4.230 15.581 1.00 83.06 81 ALA A N 1
ATOM 639 C CA . ALA A 1 81 ? -16.221 3.518 15.212 1.00 83.06 81 ALA A CA 1
ATOM 640 C C . ALA A 1 81 ? -16.115 2.013 15.504 1.00 83.06 81 ALA A C 1
ATOM 642 O O . ALA A 1 81 ? -17.032 1.460 16.108 1.00 83.06 81 ALA A O 1
ATOM 643 N N . ASP A 1 82 ? -14.985 1.382 15.171 1.00 80.31 82 ASP A N 1
ATOM 644 C CA . ASP A 1 82 ? -14.751 -0.046 15.434 1.00 80.31 82 ASP A CA 1
ATOM 645 C C . ASP A 1 82 ? -14.818 -0.356 16.937 1.00 80.31 82 ASP A C 1
ATOM 647 O O . ASP A 1 82 ? -15.565 -1.230 17.369 1.00 80.31 82 ASP A O 1
ATOM 651 N N . LYS A 1 83 ? -14.139 0.444 17.772 1.00 82.75 83 LYS A N 1
ATOM 652 C CA . LYS A 1 83 ? -14.190 0.289 19.238 1.00 82.75 83 LYS A CA 1
ATOM 653 C C . LYS A 1 83 ? -15.603 0.415 19.806 1.00 82.75 83 LYS A C 1
ATOM 655 O O . LYS A 1 83 ? -15.932 -0.243 20.793 1.00 82.75 83 LYS A O 1
ATOM 660 N N . LEU A 1 84 ? -16.423 1.294 19.229 1.00 80.88 84 LEU A N 1
ATOM 661 C CA . LEU A 1 84 ? -17.811 1.453 19.650 1.00 80.88 84 LEU A CA 1
ATOM 662 C C . LEU A 1 84 ? -18.633 0.211 19.288 1.00 80.88 84 LEU A C 1
ATOM 664 O O . LEU A 1 84 ? -19.422 -0.249 20.111 1.00 80.88 84 LEU A O 1
ATOM 668 N N . GLN A 1 85 ? -18.433 -0.342 18.090 1.00 81.38 85 GLN A N 1
ATOM 669 C CA . GLN A 1 85 ? -19.090 -1.581 17.676 1.00 81.38 85 GLN A CA 1
ATOM 670 C C . GLN A 1 85 ? -18.688 -2.759 18.567 1.00 81.38 85 GLN A C 1
ATOM 672 O O . GLN A 1 85 ? -19.569 -3.480 19.034 1.00 81.38 85 GLN A O 1
ATOM 677 N N . ASP A 1 86 ? -17.400 -2.899 18.889 1.00 81.56 86 ASP A N 1
ATOM 678 C CA . ASP A 1 86 ? -16.905 -3.940 19.797 1.00 81.56 86 ASP A CA 1
ATOM 679 C C . ASP A 1 86 ? -17.545 -3.833 21.189 1.00 81.56 86 ASP A C 1
ATOM 681 O O . ASP A 1 86 ? -17.967 -4.830 21.778 1.00 81.56 86 ASP A O 1
ATOM 685 N N . LEU A 1 87 ? -17.663 -2.614 21.728 1.00 81.19 87 LEU A N 1
ATOM 686 C CA . LEU A 1 87 ? -18.320 -2.386 23.015 1.00 81.19 87 LEU A CA 1
ATOM 687 C C . LEU A 1 87 ? -19.803 -2.777 22.972 1.00 81.19 87 LEU A C 1
ATOM 689 O O . LEU A 1 87 ? -20.285 -3.443 23.888 1.00 81.19 87 LEU A O 1
ATOM 693 N N . LEU A 1 88 ? -20.520 -2.378 21.919 1.00 84.81 88 LEU A N 1
ATOM 694 C CA . LEU A 1 88 ? -21.934 -2.712 21.747 1.00 84.81 88 LEU A CA 1
ATOM 695 C C . LEU A 1 88 ? -22.140 -4.225 21.631 1.00 84.81 88 LEU A C 1
ATOM 697 O O . LEU A 1 88 ? -23.005 -4.767 22.316 1.00 84.81 88 LEU A O 1
ATOM 701 N N . ALA A 1 89 ? -21.309 -4.911 20.842 1.00 84.88 89 ALA A N 1
ATOM 702 C CA . ALA A 1 89 ? -21.350 -6.364 20.706 1.00 84.88 89 ALA A CA 1
ATOM 703 C C . ALA A 1 89 ? -21.153 -7.071 22.059 1.00 84.88 89 ALA A C 1
ATOM 705 O O . ALA A 1 89 ? -21.895 -7.997 22.387 1.00 84.88 89 ALA A O 1
ATOM 706 N N . ASN A 1 90 ? -20.217 -6.588 22.882 1.00 82.19 90 ASN A N 1
ATOM 707 C CA . ASN A 1 90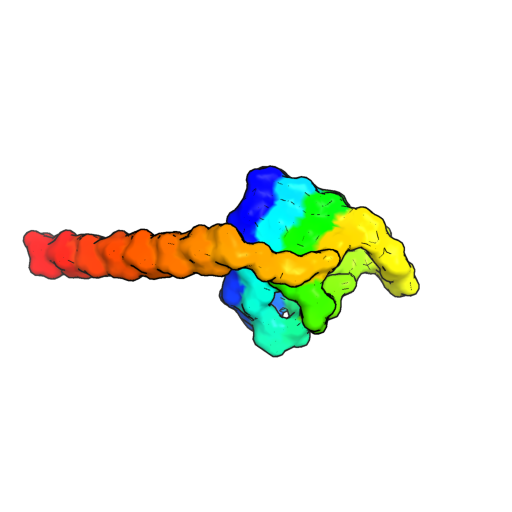 ? -19.966 -7.133 24.217 1.00 82.19 90 ASN A CA 1
ATOM 708 C C . ASN A 1 90 ? -21.135 -6.901 25.189 1.00 82.19 90 ASN A C 1
ATOM 710 O O . ASN A 1 90 ? -21.476 -7.799 25.957 1.00 82.19 90 ASN A O 1
ATOM 714 N N . ILE A 1 91 ? -21.773 -5.724 25.157 1.00 84.94 91 ILE A N 1
ATOM 715 C CA . ILE A 1 91 ? -22.961 -5.444 25.981 1.00 84.94 91 ILE A CA 1
ATOM 716 C C . ILE A 1 91 ? -24.115 -6.364 25.576 1.00 84.94 91 ILE A C 1
ATOM 718 O O . ILE A 1 91 ? -24.755 -6.955 26.442 1.00 84.94 91 ILE A O 1
ATOM 722 N N . THR A 1 92 ? -24.371 -6.517 24.275 1.00 86.50 92 THR A N 1
ATOM 723 C CA . THR A 1 92 ? -25.424 -7.415 23.783 1.00 86.50 92 THR A CA 1
ATOM 724 C C . THR A 1 92 ? -25.161 -8.860 24.197 1.00 86.50 92 THR A C 1
ATOM 726 O O . THR A 1 92 ? -26.081 -9.520 24.666 1.00 86.50 92 THR A O 1
ATOM 729 N N . ALA A 1 93 ? -23.917 -9.336 24.102 1.00 82.44 93 ALA A N 1
ATOM 730 C CA . ALA A 1 93 ? -23.547 -10.683 24.533 1.00 82.44 93 ALA A CA 1
ATOM 731 C C . ALA A 1 93 ? -23.699 -10.910 26.048 1.00 82.44 93 ALA A C 1
ATOM 733 O O . ALA A 1 93 ? -23.945 -12.033 26.460 1.00 82.44 93 ALA A O 1
ATOM 734 N N . PHE A 1 94 ? -23.561 -9.871 26.879 1.00 80.56 94 PHE A N 1
ATOM 735 C CA . PHE A 1 94 ? -23.763 -9.968 28.332 1.00 80.56 94 PHE A CA 1
ATOM 736 C C . PHE A 1 94 ? -25.247 -10.002 28.740 1.00 80.56 94 PHE A C 1
ATOM 738 O O . PHE A 1 94 ? -25.583 -10.470 29.826 1.00 80.56 94 PHE A O 1
ATOM 745 N N . LEU A 1 95 ? -26.135 -9.468 27.899 1.00 78.12 95 LEU A N 1
ATOM 746 C CA . LEU A 1 95 ? -27.576 -9.381 28.160 1.00 78.12 95 LEU A CA 1
ATOM 747 C C . LEU A 1 95 ? -28.370 -10.608 27.669 1.00 78.12 95 LEU A C 1
ATOM 749 O O . LEU A 1 95 ? -29.584 -10.653 27.880 1.00 78.12 95 LEU A O 1
ATOM 753 N N . HIS A 1 96 ? -27.707 -11.575 27.031 1.00 59.50 96 HIS A N 1
ATOM 754 C CA . HIS A 1 96 ? -28.267 -12.842 26.548 1.00 59.50 96 HIS A CA 1
ATOM 755 C C . HIS A 1 96 ? -27.607 -14.034 27.244 1.00 59.50 96 HIS A C 1
ATOM 757 O O . HIS A 1 96 ? -28.321 -15.044 27.432 1.00 59.50 96 HIS A O 1
#

Solvent-accessible surface area (backbone atoms only — not comparable to full-atom values): 5354 Å² total; per-residue (Å²): 84,68,72,43,79,45,82,44,77,41,64,68,48,76,50,59,60,27,32,55,26,40,35,41,65,45,45,77,68,37,48,35,40,37,33,72,47,34,55,30,35,33,37,42,70,85,49,46,74,49,42,68,80,36,72,97,56,90,59,82,36,50,51,66,38,78,72,53,71,72,59,56,53,49,53,55,51,52,58,52,51,51,54,50,51,54,52,50,55,53,51,55,63,71,76,106

Organism: Wickerhamomyces anomalus (strain ATCC 58044 / CBS 1984 / NCYC 433 / NRRL Y-366-8) (NCBI:txid683960)

Secondary structure (DSSP, 8-state):
-BS-EEEEEES-EEEES-EEEEEEEEETT-EEEEES-EEEEES-SSSEEEETTSTTS--SSEEE-PPPHHHHHHHHHHHHHHHHHHHHHHHHHH--

InterPro domains:
  IPR012945 Tubulin binding cofactor C-like domain [PF07986] (2-48)
  IPR016098 Cyclase-associated protein CAP/septum formation inhibitor MinC, C-terminal [G3DSA:2.160.20.70] (1-86)

Radius of gyration: 16.47 Å; Cα contacts (8 Å, |Δi|>4): 160; chains: 1; bounding box: 42×28×42 Å